Protein AF-A0A953Z9Z0-F1 (afdb_monomer_lite)

Structure (mmCIF, N/CA/C/O backbone):
data_AF-A0A953Z9Z0-F1
#
_entry.id   AF-A0A953Z9Z0-F1
#
loop_
_atom_site.group_PDB
_atom_site.id
_atom_site.type_symbol
_atom_site.label_atom_id
_atom_site.label_alt_id
_atom_site.label_comp_id
_atom_site.label_asym_id
_atom_site.label_entity_id
_atom_site.label_seq_id
_atom_site.pdbx_PDB_ins_code
_atom_site.Cartn_x
_atom_site.Cartn_y
_atom_site.Cartn_z
_atom_site.occupancy
_atom_site.B_iso_or_equiv
_atom_site.auth_seq_id
_atom_site.auth_comp_id
_atom_site.auth_asym_id
_atom_site.auth_atom_id
_atom_site.pdbx_PDB_model_num
ATOM 1 N N . CYS A 1 1 ? -1.069 -3.221 9.078 1.00 41.16 1 CYS A N 1
ATOM 2 C CA . CYS A 1 1 ? -2.412 -3.673 9.494 1.00 41.16 1 CYS A CA 1
ATOM 3 C C . CYS A 1 1 ? -3.001 -2.569 10.358 1.00 41.16 1 CYS A C 1
ATOM 5 O O . CYS A 1 1 ? -2.722 -2.510 11.552 1.00 41.16 1 CYS A O 1
ATOM 7 N N . GLU A 1 2 ? -3.675 -1.616 9.719 1.00 51.94 2 GLU A N 1
ATOM 8 C CA . GLU A 1 2 ? -4.356 -0.522 10.408 1.00 51.94 2 GLU A CA 1
ATOM 9 C C . GLU A 1 2 ? -5.392 -1.147 11.349 1.00 51.94 2 GLU A C 1
ATOM 11 O O . GLU A 1 2 ? -6.228 -1.952 10.940 1.00 51.94 2 GLU A O 1
ATOM 16 N N . LEU A 1 3 ? -5.288 -0.857 12.641 1.00 56.69 3 LEU A N 1
ATOM 17 C CA . LEU A 1 3 ? -6.235 -1.343 13.631 1.00 56.69 3 LEU A CA 1
ATOM 18 C C . LEU A 1 3 ? -7.551 -0.585 13.418 1.00 56.69 3 LEU A C 1
ATOM 20 O O . LEU A 1 3 ? -7.733 0.507 13.954 1.00 56.69 3 LEU A O 1
ATOM 24 N N . PHE A 1 4 ? -8.451 -1.132 12.603 1.00 65.19 4 PHE A N 1
ATOM 25 C CA . PHE A 1 4 ? -9.738 -0.510 12.311 1.00 65.19 4 PHE A CA 1
ATOM 26 C C . PHE A 1 4 ? -10.661 -0.614 13.532 1.00 65.19 4 PHE A C 1
ATOM 28 O O . PHE A 1 4 ? -11.402 -1.577 13.716 1.00 65.19 4 PHE A O 1
ATOM 35 N N . LEU A 1 5 ? -10.576 0.368 14.425 1.00 69.56 5 LEU A N 1
ATOM 36 C CA . LEU A 1 5 ? -11.401 0.425 15.624 1.00 69.56 5 LEU A CA 1
ATOM 37 C C . LEU A 1 5 ? -12.813 0.905 15.280 1.00 69.56 5 LEU A C 1
ATOM 39 O O . LEU A 1 5 ? -12.987 1.965 14.683 1.00 69.56 5 LEU A O 1
ATOM 43 N N . ALA A 1 6 ? -13.828 0.160 15.718 1.00 72.12 6 ALA A N 1
ATOM 44 C CA . ALA A 1 6 ? -15.219 0.582 15.580 1.00 72.12 6 ALA A CA 1
ATOM 45 C C . ALA A 1 6 ? -15.758 1.285 16.828 1.00 72.12 6 ALA A C 1
ATOM 47 O O . ALA A 1 6 ? -15.606 0.804 17.956 1.00 72.12 6 ALA A O 1
ATOM 48 N N . GLY A 1 7 ? -16.497 2.370 16.594 1.00 78.25 7 GLY A N 1
ATOM 49 C CA . GLY A 1 7 ? -17.238 3.119 17.607 1.00 78.25 7 GLY A CA 1
ATOM 50 C C . GLY A 1 7 ? -16.877 4.604 17.642 1.00 78.25 7 GLY A C 1
ATOM 51 O O . GLY A 1 7 ? -16.018 5.083 16.907 1.00 78.25 7 GLY A O 1
ATOM 52 N N . SER A 1 8 ? -17.546 5.354 18.519 1.00 84.69 8 SER A N 1
ATOM 53 C CA . SER A 1 8 ? -17.229 6.768 18.728 1.00 84.69 8 SER A CA 1
ATOM 54 C C . SER A 1 8 ? -15.857 6.938 19.390 1.00 84.69 8 SER A C 1
ATOM 56 O O . SER A 1 8 ? -15.427 6.103 20.193 1.00 84.69 8 SER A O 1
ATOM 58 N N . LYS A 1 9 ? -15.184 8.066 19.121 1.00 83.88 9 LYS A N 1
ATOM 59 C CA . LYS A 1 9 ? -13.891 8.403 19.749 1.00 83.88 9 LYS A CA 1
ATOM 60 C C . LYS A 1 9 ? -13.953 8.341 21.280 1.00 83.88 9 LYS A C 1
ATOM 62 O O . LYS A 1 9 ? -13.037 7.826 21.913 1.00 83.88 9 LYS A O 1
ATOM 67 N N . ALA A 1 10 ? -15.064 8.795 21.862 1.00 89.25 10 ALA A N 1
ATOM 68 C CA . ALA A 1 10 ? -15.305 8.740 23.302 1.00 89.25 10 ALA A CA 1
ATOM 69 C C . ALA A 1 10 ? -15.396 7.296 23.832 1.00 89.25 10 ALA A C 1
ATOM 71 O O . ALA A 1 10 ? -14.760 6.965 24.833 1.00 89.25 10 ALA A O 1
ATOM 72 N N . GLY A 1 11 ? -16.128 6.412 23.142 1.00 88.88 11 GLY A N 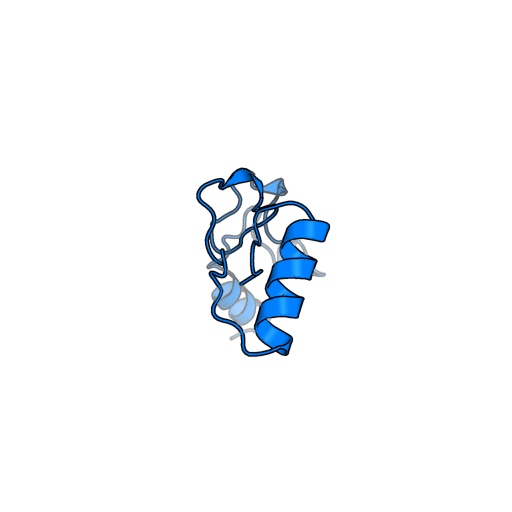1
ATOM 73 C CA . GLY A 1 11 ? -16.238 5.000 23.527 1.00 88.88 11 GLY A CA 1
ATOM 74 C C . GLY A 1 11 ? -14.898 4.261 23.458 1.00 88.88 11 GLY A C 1
ATOM 75 O O . GLY A 1 11 ? -14.567 3.465 24.344 1.00 88.88 11 GLY A O 1
ATOM 76 N N . MET A 1 12 ? -14.081 4.574 22.450 1.00 88.19 12 MET A N 1
ATOM 77 C CA . MET A 1 12 ? -12.713 4.059 22.355 1.00 88.19 12 MET A CA 1
ATOM 78 C C . MET A 1 12 ? -11.833 4.583 23.491 1.00 88.19 12 MET A C 1
ATOM 80 O O . MET A 1 12 ? -11.143 3.795 24.136 1.00 88.19 12 MET A O 1
ATOM 84 N N . GLY A 1 13 ? -11.912 5.882 23.793 1.00 90.88 13 GLY A N 1
ATOM 85 C CA . GLY A 1 13 ? -11.193 6.496 24.910 1.00 90.88 13 GLY A CA 1
ATOM 86 C C . GLY A 1 13 ? -11.504 5.820 26.245 1.00 90.88 13 GLY A C 1
ATOM 87 O O . GLY A 1 13 ? -10.589 5.458 26.983 1.00 90.88 13 GLY A O 1
ATOM 88 N N . LEU A 1 14 ? -12.781 5.541 26.520 1.00 92.50 14 LEU A N 1
ATOM 89 C CA . LEU A 1 14 ? -13.187 4.822 27.729 1.00 92.50 14 LEU A CA 1
ATOM 90 C C . LEU A 1 14 ? -12.647 3.385 27.760 1.00 92.50 14 LEU A C 1
ATOM 92 O O . LEU A 1 14 ? -12.210 2.904 28.804 1.00 92.50 14 LEU A O 1
ATOM 96 N N . THR A 1 15 ? -12.640 2.696 26.619 1.00 91.81 15 THR A N 1
ATOM 97 C CA . THR A 1 15 ? -12.088 1.337 26.512 1.00 91.81 15 THR A CA 1
ATOM 98 C C . THR A 1 15 ? -10.586 1.322 26.810 1.00 91.81 15 THR A C 1
ATOM 100 O O . THR A 1 15 ? -10.112 0.468 27.562 1.00 91.81 15 THR A O 1
ATOM 103 N N . LEU A 1 16 ? -9.840 2.298 26.286 1.00 92.38 16 LEU A N 1
ATOM 104 C CA . LEU A 1 16 ? -8.412 2.467 26.564 1.00 92.38 16 LEU A CA 1
ATOM 105 C C . LEU A 1 16 ? -8.149 2.841 28.028 1.00 92.38 16 LEU A C 1
ATOM 107 O O . LEU A 1 16 ? -7.214 2.317 28.629 1.00 92.38 16 LEU A O 1
ATOM 111 N N . LEU A 1 17 ? -8.993 3.682 28.631 1.00 95.38 17 LEU A N 1
ATOM 112 C CA . LEU A 1 17 ? -8.902 4.012 30.053 1.00 95.38 17 LEU A CA 1
ATOM 113 C C . LEU A 1 17 ? -9.100 2.765 30.926 1.00 95.38 17 LEU A C 1
ATOM 115 O O . LEU A 1 17 ? -8.296 2.509 31.817 1.00 95.38 17 LEU A O 1
ATOM 119 N N . ARG A 1 18 ? -10.110 1.935 30.630 1.00 95.94 18 ARG A N 1
ATOM 120 C CA . ARG A 1 18 ? -10.340 0.661 31.336 1.00 95.94 18 ARG A CA 1
ATOM 121 C C . ARG A 1 18 ? -9.142 -0.280 31.218 1.00 95.94 18 ARG A C 1
ATOM 123 O O . ARG A 1 18 ? -8.760 -0.877 32.220 1.00 95.94 18 ARG A O 1
ATOM 130 N N . LYS A 1 19 ? -8.523 -0.361 30.031 1.00 94.31 19 LYS A N 1
ATOM 131 C CA . LYS A 1 19 ? -7.266 -1.097 29.821 1.00 94.31 19 LYS A CA 1
ATOM 132 C C . LYS A 1 19 ? -6.152 -0.560 30.720 1.00 94.31 19 LYS A C 1
ATOM 134 O O . LYS A 1 19 ? -5.493 -1.347 31.390 1.00 94.31 19 LYS A O 1
ATOM 139 N N . LYS A 1 20 ? -5.955 0.763 30.752 1.00 96.81 20 LYS A N 1
ATOM 140 C CA . LYS A 1 20 ? -4.912 1.415 31.562 1.00 96.81 20 LYS A CA 1
ATOM 141 C C . LYS A 1 20 ? -5.104 1.179 33.063 1.00 96.81 20 LYS A C 1
ATOM 143 O O . LYS A 1 20 ? -4.122 1.056 33.780 1.00 96.81 20 LYS A O 1
ATOM 148 N N . LEU A 1 21 ? -6.351 1.080 33.518 1.00 98.00 21 LEU A N 1
ATOM 149 C CA . LEU A 1 21 ? -6.708 0.809 34.913 1.00 98.00 21 LEU A CA 1
ATOM 150 C C . LEU A 1 21 ? -6.708 -0.689 35.279 1.00 98.00 21 LEU A C 1
ATOM 152 O O . LEU A 1 21 ? -7.055 -1.030 36.404 1.00 98.00 21 LEU A O 1
ATOM 156 N N . GLY A 1 22 ? -6.370 -1.594 34.351 1.00 96.88 22 GLY A N 1
ATOM 157 C CA . GLY A 1 22 ? -6.343 -3.042 34.609 1.00 96.88 22 GLY A CA 1
ATOM 158 C C . GLY A 1 22 ? -7.725 -3.691 34.753 1.00 96.88 22 GLY A C 1
ATOM 159 O O . GLY A 1 22 ? -7.837 -4.833 35.195 1.00 96.88 22 GLY A O 1
ATOM 160 N N . LEU A 1 23 ? -8.793 -2.987 34.376 1.00 97.56 23 LEU A N 1
ATOM 161 C CA . LEU A 1 23 ? -10.152 -3.518 34.428 1.00 97.56 23 LEU A CA 1
ATOM 162 C C . LEU A 1 23 ? -10.361 -4.545 33.321 1.00 97.56 23 LEU A C 1
ATOM 164 O O . LEU A 1 23 ? -9.766 -4.442 32.254 1.00 97.56 23 LEU A O 1
ATOM 168 N N . ARG A 1 24 ? -11.287 -5.490 33.508 1.00 95.38 24 ARG A N 1
ATOM 169 C CA . ARG A 1 24 ? -11.716 -6.366 32.411 1.00 95.38 24 ARG A CA 1
ATOM 170 C C . ARG A 1 24 ? -12.512 -5.559 31.378 1.00 95.38 24 ARG A C 1
ATOM 172 O O . ARG A 1 24 ? -13.437 -4.808 31.712 1.00 95.38 24 ARG A O 1
ATOM 179 N N . TYR A 1 25 ? -12.151 -5.717 30.110 1.00 92.19 25 TYR A N 1
ATOM 180 C CA . TYR A 1 25 ? -12.760 -5.017 28.979 1.00 92.19 25 TYR A CA 1
ATOM 181 C C . TYR A 1 25 ? -12.799 -5.919 27.741 1.00 92.19 25 TYR A C 1
ATOM 183 O O . TYR A 1 25 ? -12.147 -6.962 27.695 1.00 92.19 25 TYR A O 1
ATOM 191 N N . ARG A 1 26 ? -13.580 -5.512 26.737 1.00 88.44 26 ARG A N 1
ATOM 192 C CA 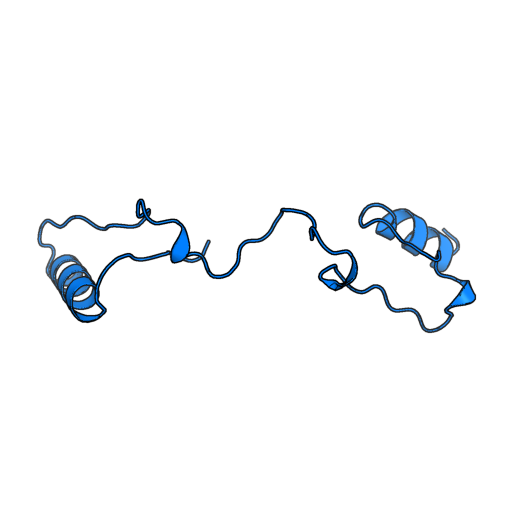. ARG A 1 26 ? -13.585 -6.103 25.395 1.00 88.44 26 ARG A CA 1
ATOM 193 C C . ARG A 1 26 ? -13.080 -5.065 24.406 1.00 88.44 26 ARG A C 1
ATOM 195 O O . ARG A 1 26 ? -13.611 -3.960 24.360 1.00 88.44 26 ARG A O 1
ATOM 202 N N . PHE A 1 27 ? -12.070 -5.430 23.630 1.00 85.75 27 PHE A N 1
ATOM 203 C CA . PHE A 1 27 ? -11.501 -4.578 22.595 1.00 85.75 27 PHE A CA 1
ATOM 204 C C . PHE A 1 27 ? -12.016 -5.034 21.229 1.00 85.75 27 PHE A C 1
ATOM 206 O O . PHE A 1 27 ?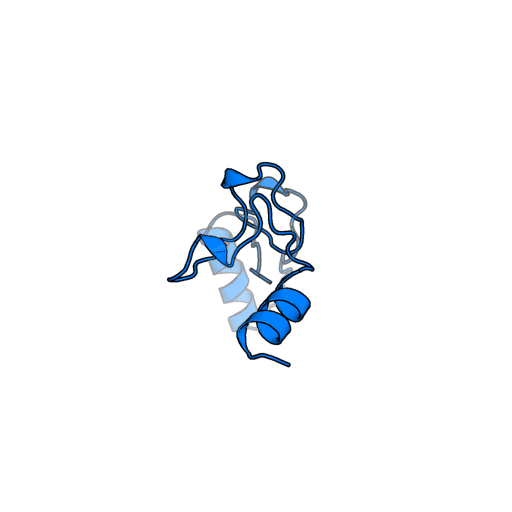 -11.832 -6.191 20.862 1.00 85.75 27 PHE A O 1
ATOM 213 N N . LYS A 1 28 ? -12.691 -4.152 20.487 1.00 79.56 28 LYS A N 1
ATOM 214 C CA . LYS A 1 28 ? -13.235 -4.468 19.157 1.00 79.56 28 LYS A CA 1
ATOM 215 C C . LYS A 1 28 ? -12.171 -4.203 18.087 1.00 79.56 28 LYS A C 1
ATOM 217 O O . LYS A 1 28 ? -12.187 -3.149 17.464 1.00 79.56 28 LYS A O 1
ATOM 222 N N . SER A 1 29 ? -11.225 -5.128 17.927 1.00 74.62 29 SER A N 1
ATOM 223 C CA . SER A 1 29 ? -10.127 -5.016 16.950 1.00 74.62 29 SER A CA 1
ATOM 224 C C . SER A 1 29 ? -10.522 -5.374 15.515 1.00 74.62 29 SER A C 1
ATOM 226 O O . SER A 1 29 ? -9.846 -4.943 14.590 1.00 74.62 29 SER A O 1
ATOM 228 N N . CYS A 1 30 ? -11.582 -6.165 15.334 1.00 81.62 30 CYS A N 1
ATOM 229 C CA . CYS A 1 30 ? -12.100 -6.568 14.029 1.00 81.62 30 CYS A CA 1
ATOM 230 C C . CYS A 1 30 ? -13.620 -6.352 14.017 1.00 81.62 30 CYS A C 1
ATOM 232 O O . CYS A 1 30 ? -14.375 -7.178 14.539 1.00 81.62 30 CYS A O 1
ATOM 234 N N . PRO A 1 31 ? -14.082 -5.183 13.568 1.00 78.44 31 PRO A N 1
ATOM 235 C CA . PRO A 1 31 ? -15.502 -4.889 13.497 1.00 78.44 31 PRO A CA 1
ATOM 236 C C . PRO A 1 31 ? -16.166 -5.533 12.283 1.00 78.44 31 PRO A C 1
ATOM 238 O O . PRO A 1 31 ? -15.515 -5.850 11.296 1.00 78.44 31 PRO A O 1
ATOM 241 N N . LEU A 1 32 ? -17.484 -5.719 12.384 1.00 85.06 32 LEU A N 1
ATOM 242 C CA . LEU A 1 32 ? -18.296 -6.377 11.353 1.00 85.06 32 LEU A CA 1
ATOM 243 C C . LEU A 1 32 ? -18.646 -5.460 10.173 1.00 85.06 32 LEU A C 1
ATOM 245 O O . LEU A 1 32 ? -19.100 -5.939 9.141 1.00 85.06 32 LEU A O 1
ATOM 249 N N . ASP A 1 33 ? -18.467 -4.151 10.338 1.00 85.50 33 ASP A N 1
ATOM 250 C CA . ASP A 1 33 ? -18.673 -3.169 9.281 1.00 85.50 33 ASP A CA 1
ATOM 251 C C . ASP A 1 33 ? -17.354 -2.946 8.535 1.00 85.50 33 ASP A C 1
ATOM 253 O O . ASP A 1 33 ? -16.414 -2.373 9.087 1.00 85.50 33 ASP A O 1
ATOM 257 N N . ALA A 1 34 ? -17.292 -3.410 7.287 1.00 85.19 34 ALA A N 1
ATOM 258 C CA . ALA A 1 34 ? -16.116 -3.276 6.433 1.00 85.19 34 ALA A CA 1
ATOM 259 C C . ALA A 1 34 ? -15.925 -1.851 5.876 1.00 85.19 34 ALA A C 1
ATOM 261 O O . ALA A 1 34 ? -14.831 -1.533 5.414 1.00 85.19 34 ALA A O 1
ATOM 262 N N . SER A 1 35 ? -16.933 -0.970 5.953 1.00 85.75 35 SER A N 1
ATOM 263 C CA . SER A 1 35 ? -16.872 0.388 5.381 1.00 85.75 35 SER A CA 1
ATOM 264 C C . SER A 1 35 ? -15.856 1.310 6.065 1.00 85.75 35 SER A C 1
ATOM 266 O O . SER A 1 35 ? -15.459 2.335 5.512 1.00 85.75 35 SER A O 1
ATOM 268 N N . ILE A 1 36 ? -15.389 0.948 7.264 1.00 83.69 36 ILE A N 1
ATOM 269 C CA . ILE A 1 36 ? -14.351 1.701 7.977 1.00 83.69 36 ILE A CA 1
ATOM 270 C C . ILE A 1 36 ? -12.949 1.500 7.381 1.00 83.69 36 ILE A C 1
ATOM 272 O O . ILE A 1 36 ? -12.031 2.254 7.715 1.00 83.69 36 ILE A O 1
ATOM 276 N N . VAL A 1 37 ? -12.772 0.489 6.521 1.00 83.50 37 VAL A N 1
ATOM 277 C CA . VAL A 1 37 ? -11.543 0.269 5.758 1.00 83.50 37 VAL A CA 1
ATOM 278 C C . VAL A 1 37 ? -11.511 1.280 4.618 1.00 83.50 37 VAL A C 1
ATOM 280 O O . VAL A 1 37 ? -12.233 1.153 3.637 1.00 83.50 37 VAL A O 1
ATOM 283 N N . LYS A 1 38 ? -10.668 2.306 4.752 1.00 82.94 38 LYS A N 1
ATOM 284 C CA . LYS A 1 38 ? -10.526 3.380 3.747 1.00 82.94 38 LYS A CA 1
ATOM 285 C C . LYS A 1 38 ? -9.471 3.101 2.681 1.00 82.94 38 LYS A C 1
ATOM 287 O O . LYS A 1 38 ? -9.308 3.881 1.754 1.00 82.94 38 LYS A O 1
ATOM 292 N N . GLY A 1 39 ? -8.731 2.019 2.852 1.00 81.44 39 GLY A N 1
ATOM 293 C CA . GLY A 1 39 ? -7.666 1.598 1.966 1.00 81.44 39 GLY A CA 1
ATOM 294 C C . GLY A 1 39 ? -7.150 0.249 2.434 1.00 81.44 39 GLY A C 1
ATOM 295 O O . GLY A 1 39 ? -7.022 0.002 3.635 1.00 81.44 39 GLY A O 1
ATOM 296 N N . SER A 1 40 ? -6.898 -0.628 1.477 1.00 79.69 40 SER A N 1
ATOM 297 C CA . SER A 1 40 ? -6.254 -1.920 1.679 1.00 79.69 40 SER A CA 1
ATOM 298 C C . SER A 1 40 ? -5.191 -2.089 0.597 1.00 79.69 40 SER A C 1
ATOM 300 O O . SER A 1 40 ? -5.139 -1.312 -0.353 1.00 79.69 40 SER A O 1
ATOM 302 N N . HIS A 1 41 ? -4.328 -3.082 0.745 1.00 82.94 41 HIS A N 1
ATOM 303 C CA . HIS A 1 41 ? -3.262 -3.368 -0.207 1.00 82.94 41 HIS A CA 1
ATOM 304 C C . HIS A 1 41 ? -3.286 -4.845 -0.603 1.00 82.94 41 HIS A C 1
ATOM 306 O O . HIS A 1 41 ? -3.873 -5.680 0.084 1.00 82.94 41 HIS A O 1
ATOM 312 N N . GLY A 1 42 ? -2.590 -5.178 -1.689 1.00 83.44 42 GLY A N 1
ATOM 313 C CA . GLY A 1 42 ? -2.349 -6.561 -2.108 1.00 83.44 42 GLY A CA 1
ATOM 314 C C . GLY A 1 42 ? -3.325 -7.111 -3.147 1.00 83.44 42 GLY A C 1
ATOM 315 O O . GLY A 1 42 ? -3.042 -8.160 -3.715 1.00 83.44 42 GLY A O 1
ATOM 316 N N . LEU A 1 43 ? -4.419 -6.408 -3.443 1.00 85.69 43 LEU A N 1
ATOM 317 C CA . LEU A 1 43 ? -5.203 -6.669 -4.649 1.00 85.69 43 LEU A CA 1
ATOM 318 C C . LEU A 1 43 ? -4.683 -5.769 -5.785 1.00 85.69 43 LEU A C 1
ATOM 320 O O . LEU A 1 43 ? -4.409 -4.597 -5.516 1.00 85.69 43 LEU A O 1
ATOM 324 N N . PRO A 1 44 ? -4.541 -6.275 -7.024 1.00 84.31 44 PRO A N 1
ATOM 325 C CA . PRO A 1 44 ? -4.287 -5.425 -8.182 1.00 84.31 44 PRO A CA 1
ATOM 326 C C . PRO A 1 44 ? -5.366 -4.348 -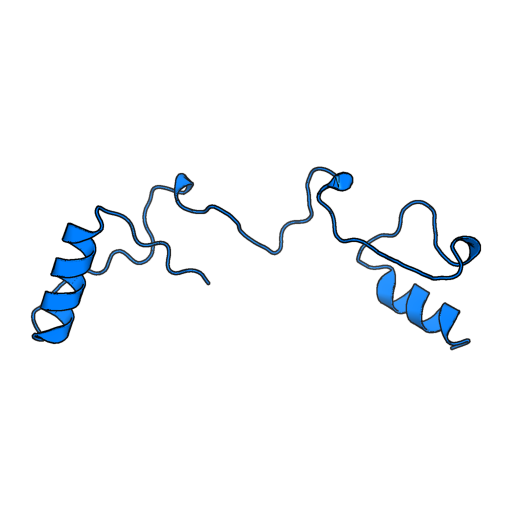8.328 1.00 84.31 44 PRO A C 1
ATOM 328 O O . PRO A 1 44 ? -6.541 -4.601 -8.041 1.00 84.31 44 PRO A O 1
ATOM 331 N N . ALA A 1 45 ? -4.961 -3.159 -8.776 1.00 86.19 45 ALA A N 1
ATOM 332 C CA . ALA A 1 45 ? -5.900 -2.098 -9.112 1.00 86.19 45 ALA A CA 1
ATOM 333 C C . ALA A 1 45 ? -6.884 -2.602 -10.181 1.00 86.19 45 ALA A C 1
ATOM 335 O O . ALA A 1 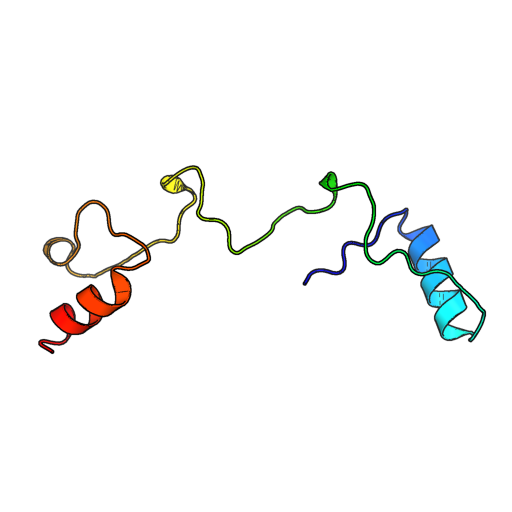45 ? -6.497 -3.310 -11.111 1.00 86.19 45 ALA A O 1
ATOM 336 N N . SER A 1 46 ? -8.172 -2.304 -9.996 1.00 88.06 46 SER A N 1
ATOM 337 C CA . SER A 1 46 ? -9.216 -2.705 -10.950 1.00 88.06 46 SER A CA 1
ATOM 338 C C . SER A 1 46 ? -9.217 -1.813 -12.191 1.00 88.06 46 SER A C 1
ATOM 340 O O . SER A 1 46 ? -9.503 -2.297 -13.282 1.00 88.06 46 SER A O 1
ATOM 342 N N . ASP A 1 47 ? -8.877 -0.537 -12.009 1.00 89.19 47 ASP A N 1
ATOM 343 C CA . ASP A 1 47 ? -8.579 0.406 -13.080 1.00 89.19 47 ASP A CA 1
ATOM 344 C C . ASP A 1 47 ? -7.051 0.458 -13.283 1.00 89.19 47 ASP A C 1
ATOM 346 O O . ASP A 1 47 ? -6.325 0.645 -12.299 1.00 89.19 47 ASP A O 1
ATOM 350 N N . PRO A 1 48 ? -6.537 0.268 -14.512 1.00 83.81 48 PRO A N 1
ATOM 351 C CA . PRO A 1 48 ? -5.118 0.440 -14.817 1.00 83.81 48 PRO A CA 1
ATOM 352 C C . PRO A 1 48 ? -4.545 1.807 -14.410 1.00 83.81 48 PRO A C 1
ATOM 354 O O . PRO A 1 48 ? -3.382 1.861 -14.012 1.00 83.81 48 PRO A O 1
ATOM 357 N N . GLU A 1 49 ? -5.343 2.881 -14.448 1.00 88.00 49 GLU A N 1
ATOM 358 C CA . GLU A 1 49 ? -4.901 4.243 -14.099 1.00 88.00 49 GLU A CA 1
ATOM 359 C C . GLU A 1 49 ? -4.688 4.433 -12.586 1.00 88.00 49 GLU A C 1
ATOM 361 O O . GLU A 1 49 ? -3.910 5.287 -12.166 1.00 88.00 49 GLU A O 1
ATOM 366 N N . ASP A 1 50 ? -5.321 3.595 -11.759 1.00 88.81 50 ASP A N 1
ATOM 367 C CA . ASP A 1 50 ? -5.109 3.543 -10.304 1.00 88.81 50 ASP A CA 1
ATOM 368 C C . ASP A 1 50 ? -3.934 2.614 -9.919 1.00 88.81 50 ASP A C 1
ATOM 370 O O . ASP A 1 50 ? -3.693 2.322 -8.740 1.00 88.81 50 ASP A O 1
ATOM 374 N N . GLY A 1 51 ? -3.227 2.086 -10.922 1.00 85.56 51 GLY A N 1
ATOM 375 C CA . GLY A 1 51 ? -2.108 1.170 -10.779 1.00 85.56 51 GLY A CA 1
ATOM 376 C C . GLY A 1 51 ? -0.785 1.839 -10.378 1.00 85.56 51 GLY A C 1
ATOM 377 O O . GLY A 1 51 ? -0.665 3.061 -10.280 1.00 85.56 51 GLY A O 1
ATOM 378 N N . PRO A 1 52 ? 0.255 1.033 -10.112 1.00 85.62 52 PRO A N 1
ATOM 379 C CA . PRO A 1 52 ? 1.596 1.549 -9.866 1.00 85.62 52 PRO A CA 1
ATOM 380 C C . PRO A 1 52 ? 2.192 2.192 -11.127 1.00 85.62 52 PRO A C 1
ATOM 382 O O . PRO A 1 52 ? 1.971 1.726 -12.242 1.00 85.62 52 PRO A O 1
ATOM 385 N N . VAL A 1 53 ? 3.024 3.215 -10.932 1.00 87.56 53 VAL A N 1
ATOM 386 C CA . VAL A 1 53 ? 3.703 3.932 -12.021 1.00 87.56 53 VAL A CA 1
ATOM 387 C C . VAL A 1 53 ? 5.095 3.349 -12.265 1.00 87.56 53 VAL A C 1
ATOM 389 O O . VAL A 1 53 ? 5.865 3.150 -11.322 1.00 87.56 53 VAL A O 1
ATOM 392 N N . LEU A 1 54 ? 5.438 3.135 -13.537 1.00 88.44 54 LEU A N 1
ATOM 393 C CA . LEU A 1 54 ? 6.797 2.848 -13.997 1.00 88.44 54 LEU A CA 1
ATOM 394 C C . LEU A 1 54 ? 7.332 4.061 -14.766 1.00 88.44 54 LEU A C 1
ATOM 396 O O . LEU A 1 54 ? 6.702 4.513 -15.716 1.00 88.44 54 LEU A O 1
ATOM 400 N N . ALA A 1 55 ? 8.493 4.576 -14.362 1.00 88.62 55 ALA A N 1
ATOM 401 C CA . ALA A 1 55 ? 9.138 5.722 -14.998 1.00 88.62 55 ALA A CA 1
ATOM 402 C C . ALA A 1 55 ? 10.560 5.360 -15.442 1.00 88.62 55 ALA A C 1
ATOM 404 O O . ALA A 1 55 ? 11.299 4.706 -14.705 1.00 88.62 55 ALA A O 1
ATOM 405 N N . CYS A 1 56 ? 10.931 5.790 -16.645 1.00 89.50 56 CYS A N 1
ATOM 406 C CA . CYS A 1 56 ? 12.254 5.613 -17.232 1.00 89.50 56 CYS A CA 1
ATOM 407 C C . CYS A 1 56 ? 12.593 6.849 -18.069 1.00 89.50 56 CYS A C 1
ATOM 409 O O . CYS A 1 56 ? 11.700 7.426 -18.690 1.00 89.50 56 CYS A O 1
ATOM 411 N N . ASP A 1 57 ? 13.869 7.236 -18.092 1.00 91.00 57 ASP A N 1
ATOM 412 C CA . ASP A 1 57 ? 14.338 8.375 -18.890 1.00 91.00 57 ASP A CA 1
ATOM 413 C C . ASP A 1 57 ? 14.242 8.096 -20.401 1.00 91.00 57 ASP A C 1
ATOM 415 O O . ASP A 1 57 ? 13.992 9.009 -21.187 1.00 91.00 57 ASP A O 1
ATOM 419 N N . ASP A 1 58 ? 14.395 6.831 -20.809 1.00 89.50 58 ASP A N 1
ATOM 420 C CA . ASP A 1 58 ? 14.205 6.380 -22.187 1.00 89.50 58 ASP A CA 1
ATOM 421 C C . ASP A 1 58 ? 12.872 5.635 -22.328 1.00 89.50 58 ASP A C 1
ATOM 423 O O . ASP A 1 58 ? 12.749 4.449 -22.014 1.00 89.50 58 ASP A O 1
ATOM 427 N N . ALA A 1 59 ? 11.862 6.338 -22.839 1.00 85.44 59 ALA A N 1
ATOM 428 C CA . ALA A 1 59 ? 10.538 5.770 -23.073 1.00 85.44 59 ALA A CA 1
ATOM 429 C C . ALA A 1 59 ? 10.554 4.601 -24.074 1.00 85.44 59 ALA A C 1
ATOM 431 O O . ALA A 1 59 ? 9.736 3.693 -23.950 1.00 85.44 59 ALA A O 1
ATOM 432 N N . SER A 1 60 ? 11.495 4.576 -25.028 1.00 88.06 60 SER A N 1
ATOM 433 C CA . SER A 1 60 ? 11.605 3.475 -25.998 1.00 88.06 60 SER A CA 1
ATOM 434 C C . SER A 1 60 ? 12.081 2.172 -25.356 1.00 88.06 60 SER A C 1
ATOM 436 O O . SER A 1 60 ? 11.895 1.085 -25.905 1.00 88.06 60 SER A O 1
ATOM 438 N N . ALA A 1 61 ? 12.658 2.276 -24.160 1.00 87.31 61 ALA A N 1
ATOM 439 C CA . ALA A 1 61 ? 13.099 1.144 -23.382 1.00 87.31 61 ALA A CA 1
ATOM 440 C C . ALA A 1 61 ? 11.980 0.542 -22.519 1.00 87.31 61 ALA A C 1
ATOM 442 O O . ALA A 1 61 ? 12.244 -0.454 -21.851 1.00 87.31 61 ALA A O 1
ATOM 443 N N . LEU A 1 62 ? 10.749 1.066 -22.517 1.00 89.56 62 LEU A N 1
ATOM 444 C CA . LEU A 1 62 ? 9.617 0.484 -21.787 1.00 89.56 62 LEU A CA 1
ATOM 445 C C . LEU A 1 62 ? 8.584 -0.140 -22.744 1.00 89.56 62 LEU A C 1
ATOM 447 O O . LEU A 1 62 ? 8.386 0.367 -23.844 1.00 89.56 62 LEU A O 1
ATOM 451 N N . PRO A 1 63 ? 7.916 -1.242 -22.354 1.00 87.38 63 PRO A N 1
ATOM 452 C CA . PRO A 1 63 ? 6.756 -1.742 -23.085 1.00 87.38 63 PRO A CA 1
ATOM 453 C C . PRO A 1 63 ? 5.543 -0.820 -22.876 1.00 87.38 63 PRO A C 1
ATOM 455 O O . PRO A 1 63 ? 5.422 -0.195 -21.825 1.00 87.38 63 PRO A O 1
ATOM 458 N N . ASP A 1 64 ? 4.612 -0.805 -23.834 1.00 86.81 64 ASP A N 1
ATOM 459 C CA . ASP A 1 64 ? 3.417 0.061 -23.795 1.00 86.81 64 ASP A CA 1
ATOM 460 C C . ASP A 1 64 ? 2.494 -0.212 -22.591 1.00 86.81 64 ASP A C 1
ATOM 462 O O . ASP A 1 64 ? 1.831 0.693 -22.091 1.00 86.81 64 ASP A O 1
ATOM 466 N N . ALA A 1 65 ? 2.444 -1.460 -22.115 1.00 85.25 65 ALA A N 1
ATOM 467 C CA . ALA A 1 65 ? 1.619 -1.881 -20.981 1.00 85.25 65 ALA A CA 1
ATOM 468 C C . ALA A 1 65 ? 2.380 -2.892 -20.098 1.00 85.25 65 ALA A C 1
ATOM 470 O O . ALA A 1 65 ? 2.199 -4.104 -20.254 1.00 85.25 65 ALA A O 1
ATOM 471 N N . PRO A 1 66 ? 3.270 -2.430 -19.199 1.00 86.25 66 PRO A N 1
ATOM 472 C CA . PRO A 1 66 ? 4.054 -3.314 -18.342 1.00 86.25 66 PRO A CA 1
ATOM 473 C C . PRO A 1 66 ? 3.177 -4.004 -17.291 1.00 86.25 66 PRO A C 1
ATOM 475 O O . PRO A 1 66 ? 2.409 -3.363 -16.572 1.00 86.25 66 PRO A O 1
ATOM 478 N N . SER A 1 67 ? 3.346 -5.316 -17.131 1.00 86.75 67 SER A N 1
ATOM 479 C CA . SER A 1 67 ? 2.828 -6.044 -15.973 1.00 86.75 67 SER A CA 1
ATOM 480 C C . SER A 1 67 ? 3.697 -5.776 -14.743 1.00 86.75 67 SER A C 1
ATOM 482 O O . SER A 1 67 ? 4.917 -5.636 -14.840 1.00 86.75 67 SER A O 1
ATOM 484 N N . MET A 1 68 ? 3.106 -5.827 -13.542 1.00 83.06 68 MET A N 1
ATOM 485 C CA . MET A 1 68 ? 3.878 -5.805 -12.286 1.00 83.06 68 MET A CA 1
ATOM 486 C C . MET A 1 68 ? 4.922 -6.932 -12.198 1.00 83.06 68 MET A C 1
ATOM 488 O O . MET A 1 68 ? 5.897 -6.814 -11.459 1.00 83.06 68 MET A O 1
ATOM 492 N N . MET A 1 69 ? 4.739 -8.027 -12.940 1.00 88.56 69 MET A N 1
ATOM 493 C CA . MET A 1 69 ? 5.688 -9.142 -12.965 1.00 88.56 69 MET A CA 1
ATOM 494 C C . MET A 1 69 ? 6.915 -8.881 -13.850 1.00 88.56 69 MET A C 1
ATOM 496 O O . MET A 1 69 ? 7.926 -9.570 -13.700 1.00 88.56 69 MET A O 1
ATOM 500 N N . ASP A 1 70 ? 6.866 -7.875 -14.725 1.00 90.56 70 ASP A N 1
ATOM 501 C CA . ASP A 1 70 ? 7.912 -7.633 -15.723 1.00 90.56 70 ASP A CA 1
ATOM 502 C C . ASP A 1 70 ? 9.134 -6.915 -15.143 1.00 90.56 70 ASP A C 1
ATOM 504 O O . ASP A 1 70 ? 10.200 -6.920 -15.757 1.00 90.56 70 ASP A O 1
ATOM 508 N N . VAL A 1 71 ? 9.018 -6.354 -13.933 1.00 90.81 71 VAL A N 1
ATOM 509 C CA . VAL A 1 71 ? 10.043 -5.504 -13.301 1.00 90.81 71 VAL A CA 1
ATOM 510 C C . VAL A 1 71 ? 11.419 -6.166 -13.301 1.00 90.81 71 VAL A C 1
ATOM 512 O O . VAL A 1 71 ? 12.409 -5.526 -13.642 1.00 90.81 71 VAL A O 1
ATOM 515 N N . LYS A 1 72 ? 11.500 -7.460 -12.970 1.00 94.00 72 LYS A N 1
ATOM 516 C CA . LYS A 1 72 ? 12.776 -8.189 -12.953 1.00 94.00 72 LYS A CA 1
ATOM 517 C C . LYS A 1 72 ? 13.392 -8.282 -14.350 1.00 94.00 72 LYS A C 1
ATOM 519 O O . LYS A 1 72 ? 14.572 -7.994 -14.514 1.00 94.00 72 LYS A O 1
ATOM 524 N N . ALA A 1 73 ? 12.616 -8.738 -15.331 1.00 93.38 73 ALA A N 1
ATOM 525 C CA . ALA A 1 73 ? 13.103 -8.919 -16.695 1.00 93.38 73 ALA A CA 1
ATOM 526 C C . ALA A 1 73 ? 13.510 -7.578 -17.317 1.00 93.38 73 ALA A C 1
ATOM 528 O O . ALA A 1 73 ? 14.546 -7.487 -17.971 1.00 93.38 73 ALA A O 1
ATOM 529 N N . LEU A 1 74 ? 12.729 -6.531 -17.055 1.00 92.38 74 LEU A N 1
ATOM 530 C CA . LEU A 1 74 ? 13.013 -5.180 -17.510 1.00 92.38 74 LEU A CA 1
ATOM 531 C C . LEU A 1 74 ? 14.291 -4.631 -16.867 1.00 92.38 74 LEU A C 1
ATOM 533 O O . LEU A 1 74 ? 15.144 -4.121 -17.582 1.00 92.38 74 LEU A O 1
ATOM 537 N N . ALA A 1 75 ? 14.465 -4.805 -15.554 1.00 92.12 75 ALA A N 1
ATOM 538 C CA . ALA A 1 75 ? 15.673 -4.377 -14.854 1.00 92.12 75 ALA A CA 1
ATOM 539 C C . ALA A 1 75 ? 16.935 -5.066 -15.390 1.00 92.12 75 ALA A C 1
ATOM 541 O O . ALA A 1 75 ? 17.930 -4.391 -15.618 1.00 92.12 75 ALA A O 1
ATOM 542 N N . LEU A 1 76 ? 16.892 -6.381 -15.631 1.00 95.00 76 LEU A N 1
ATOM 543 C CA . LEU A 1 76 ? 18.034 -7.112 -16.192 1.00 95.00 76 LEU A CA 1
ATOM 544 C C . LEU A 1 76 ? 18.385 -6.615 -17.596 1.00 95.00 76 LEU A C 1
ATOM 546 O O . LEU A 1 76 ? 19.529 -6.252 -17.844 1.00 95.00 76 LEU A O 1
ATOM 550 N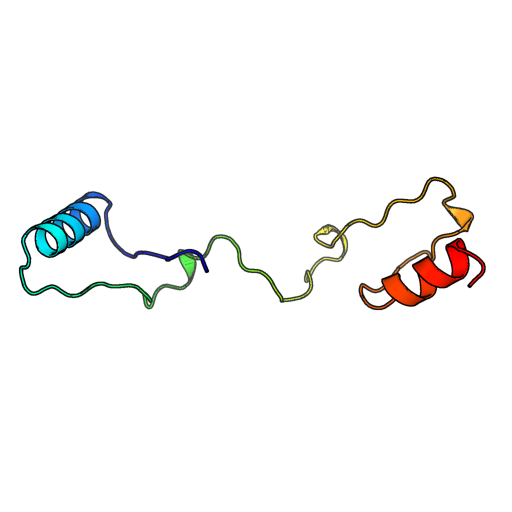 N . ARG A 1 77 ? 17.383 -6.471 -18.472 1.00 92.06 77 ARG A N 1
ATOM 551 C CA . ARG A 1 77 ? 17.593 -5.955 -19.829 1.00 92.06 77 ARG A CA 1
ATOM 552 C C . ARG A 1 77 ? 18.194 -4.550 -19.837 1.00 92.06 77 ARG A C 1
ATOM 554 O O . ARG A 1 77 ? 19.071 -4.285 -20.643 1.00 92.06 77 ARG A O 1
ATOM 561 N N . LEU A 1 78 ? 17.727 -3.655 -18.965 1.00 91.25 78 LEU A N 1
ATOM 562 C CA . LEU A 1 78 ? 18.257 -2.288 -18.870 1.00 91.25 78 LEU A CA 1
ATOM 563 C C . LEU A 1 78 ? 19.681 -2.228 -18.294 1.00 91.25 78 LEU A C 1
ATOM 565 O O . LEU A 1 78 ? 20.355 -1.217 -18.454 1.00 91.25 78 LEU A O 1
ATOM 569 N N . MET A 1 79 ? 20.120 -3.279 -17.601 1.00 93.50 79 MET A N 1
ATOM 570 C CA . MET A 1 79 ? 21.471 -3.406 -17.048 1.00 93.50 79 MET A CA 1
ATOM 571 C C . MET A 1 79 ? 22.415 -4.197 -17.963 1.00 93.50 79 MET A C 1
ATOM 573 O O . MET A 1 79 ? 23.543 -4.465 -17.553 1.00 93.50 79 MET A O 1
ATOM 577 N N . ASP A 1 80 ? 21.960 -4.589 -19.157 1.00 90.81 80 ASP A N 1
ATOM 578 C CA . ASP A 1 80 ? 22.673 -5.496 -20.063 1.00 90.81 80 ASP A CA 1
ATOM 579 C C . ASP A 1 80 ? 23.055 -6.843 -19.401 1.00 90.81 80 ASP A C 1
ATOM 581 O O . ASP A 1 80 ? 24.136 -7.389 -19.643 1.00 90.81 80 ASP A O 1
ATOM 585 N N . LEU A 1 81 ? 22.164 -7.377 -18.549 1.00 87.81 81 LEU A N 1
ATOM 586 C CA . LEU A 1 81 ? 22.307 -8.654 -17.825 1.00 87.81 81 LEU A CA 1
ATOM 587 C C . LEU A 1 81 ? 21.356 -9.752 -18.319 1.00 87.81 81 LEU A C 1
ATOM 589 O O . LEU A 1 81 ? 20.206 -9.442 -18.709 1.00 87.81 81 LEU A O 1
#

pLDDT: mean 85.99, std 9.3, range [41.16, 98.0]

Radius of gyration: 22.61 Å; chains: 1; bounding box: 41×18×61 Å

Foldseek 3Di:
DPQLFDDDPVVVVVQVVCVVVVHDHDGCSDDPDPVSPPDDDDDADPDPVPGDDDDDPDPVLDDPRDDPVCVVVSVCVVVVD

Sequence (81 aa):
CELFLAGSKAGMGLTLLRKKLGLRYRFKSCPLDASIVKGSHGLPASDPEDGPVLACDDASALPDAPSMMDVKALALRLMDL

Secondary structure (DSSP, 8-state):
------S-HHHHHHHHHHHHTT------SS-S-GGG-----SSPPSSGGGS-----S-GGGS-SS--GGGHHHHHHHHTT-